Protein AF-A0A4V2XFT5-F1 (afdb_monomer_lite)

Structure (mmCIF, N/CA/C/O backbone):
data_AF-A0A4V2XFT5-F1
#
_entry.id   AF-A0A4V2XFT5-F1
#
loop_
_atom_site.group_PDB
_atom_site.id
_atom_site.type_symbol
_atom_site.label_atom_id
_atom_site.label_alt_id
_atom_site.label_comp_id
_atom_site.label_asym_id
_atom_site.label_entity_id
_atom_site.label_seq_id
_atom_site.pdbx_PDB_ins_code
_atom_site.Cartn_x
_atom_site.Cartn_y
_atom_site.Cartn_z
_atom_site.occupancy
_atom_site.B_iso_or_equiv
_atom_site.auth_seq_id
_atom_site.auth_comp_id
_atom_site.auth_asym_id
_atom_site.auth_atom_id
_atom_site.pdbx_PDB_model_num
ATOM 1 N N . MET A 1 1 ? -12.630 -2.476 21.534 1.00 54.69 1 MET A N 1
ATOM 2 C CA . MET A 1 1 ? -11.536 -1.992 20.668 1.00 54.69 1 MET A CA 1
ATOM 3 C C . MET A 1 1 ? -10.878 -3.171 19.977 1.00 54.69 1 MET A C 1
ATOM 5 O O . MET A 1 1 ? -10.655 -4.184 20.638 1.00 54.69 1 MET A O 1
ATOM 9 N N . PRO A 1 2 ? -10.599 -3.080 18.672 1.00 62.62 2 PRO A N 1
ATOM 10 C CA . PRO A 1 2 ? -9.714 -4.017 17.997 1.00 62.62 2 PRO A CA 1
ATOM 11 C C . PRO A 1 2 ? -8.336 -4.014 18.692 1.00 62.62 2 PRO A C 1
ATOM 13 O O . PRO A 1 2 ? -7.808 -2.948 18.987 1.00 62.62 2 PRO A O 1
ATOM 16 N N . THR A 1 3 ? -7.786 -5.181 19.039 1.00 80.81 3 THR A N 1
ATOM 17 C CA . THR A 1 3 ? -6.487 -5.276 19.731 1.00 80.81 3 THR A CA 1
ATOM 18 C C . THR A 1 3 ? -5.351 -5.485 18.738 1.00 80.81 3 THR A C 1
ATOM 20 O O . THR A 1 3 ? -5.556 -6.085 17.678 1.00 80.81 3 THR A O 1
ATOM 23 N N . TYR A 1 4 ? -4.141 -5.067 19.117 1.00 79.56 4 TYR A N 1
ATOM 24 C CA . TYR A 1 4 ? -2.911 -5.314 18.358 1.00 79.56 4 TYR A CA 1
ATOM 25 C C . TYR A 1 4 ? -2.774 -6.785 17.924 1.00 79.56 4 TYR A C 1
ATOM 27 O O . TYR A 1 4 ? -2.533 -7.083 16.755 1.00 79.56 4 TYR A O 1
ATOM 35 N 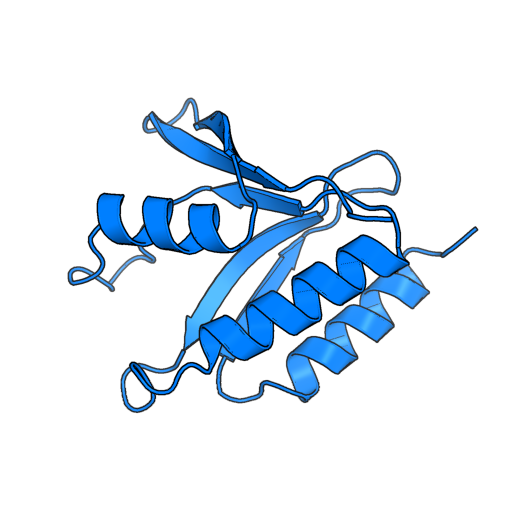N . ASP A 1 5 ? -3.059 -7.726 18.828 1.00 85.56 5 ASP A N 1
ATOM 36 C CA . ASP A 1 5 ? -2.993 -9.163 18.536 1.00 85.56 5 ASP A CA 1
ATOM 37 C C . ASP A 1 5 ? -4.003 -9.636 17.491 1.00 85.56 5 ASP A C 1
ATOM 39 O O . ASP A 1 5 ? -3.749 -10.587 16.746 1.00 85.56 5 ASP A O 1
ATOM 43 N N . ARG A 1 6 ? -5.185 -9.016 17.438 1.00 88.06 6 ARG A N 1
ATOM 44 C CA . ARG A 1 6 ? -6.185 -9.362 16.429 1.00 88.06 6 ARG A CA 1
ATOM 45 C C . ARG A 1 6 ? -5.780 -8.796 15.064 1.00 88.06 6 ARG A C 1
ATOM 47 O O . ARG A 1 6 ? -5.896 -9.532 14.090 1.00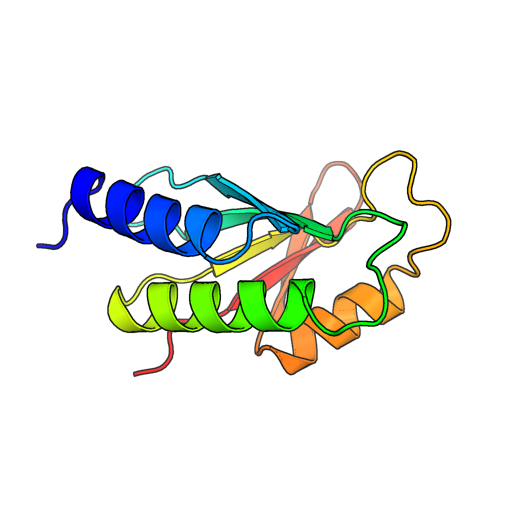 88.06 6 ARG A O 1
ATOM 54 N N . PHE A 1 7 ? -5.208 -7.593 15.006 1.00 86.88 7 PHE A N 1
ATOM 55 C CA . PHE A 1 7 ? -4.679 -7.038 13.756 1.00 86.88 7 PHE A CA 1
ATOM 56 C C . PHE A 1 7 ? -3.548 -7.908 13.224 1.00 86.88 7 PHE A C 1
ATOM 58 O O . PHE A 1 7 ? -3.582 -8.333 12.076 1.00 86.88 7 PHE A O 1
ATOM 65 N N . ARG A 1 8 ? -2.597 -8.276 14.092 1.00 86.88 8 ARG A N 1
ATOM 66 C CA . ARG A 1 8 ? -1.469 -9.141 13.732 1.00 86.88 8 ARG A CA 1
ATOM 67 C C . ARG A 1 8 ? -1.926 -10.489 13.168 1.00 86.88 8 ARG A C 1
ATOM 69 O O . ARG A 1 8 ? -1.335 -10.985 12.215 1.00 86.88 8 ARG A O 1
ATOM 76 N N . ARG A 1 9 ? -2.992 -11.077 13.725 1.00 91.19 9 ARG A N 1
A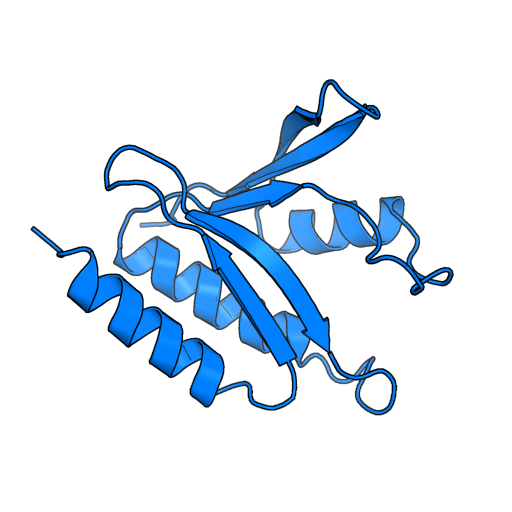TOM 77 C CA . ARG A 1 9 ? -3.592 -12.310 13.186 1.00 91.19 9 ARG A CA 1
ATOM 78 C C . ARG A 1 9 ? -4.228 -12.101 11.816 1.00 91.19 9 ARG A C 1
ATOM 80 O O . ARG A 1 9 ? -4.069 -12.958 10.955 1.00 91.19 9 ARG A O 1
ATOM 87 N N . ASP A 1 10 ? -4.939 -10.998 11.609 1.00 93.31 10 ASP A N 1
ATOM 88 C CA . ASP A 1 10 ? -5.557 -10.709 10.313 1.00 93.31 10 ASP A CA 1
ATOM 89 C C . ASP A 1 10 ? -4.507 -10.384 9.238 1.00 93.31 10 ASP A C 1
ATOM 91 O O . ASP A 1 10 ? -4.623 -10.862 8.113 1.00 93.31 10 ASP A O 1
ATOM 95 N N . VAL A 1 11 ? -3.425 -9.690 9.599 1.00 91.44 11 VAL A N 1
ATOM 96 C CA . VAL A 1 11 ? -2.242 -9.508 8.744 1.00 91.44 11 VAL A CA 1
ATOM 97 C C . VAL A 1 11 ? -1.630 -10.851 8.358 1.00 91.44 11 VAL A C 1
ATOM 99 O O . VAL A 1 11 ? -1.388 -11.090 7.178 1.00 91.44 11 VAL A O 1
ATOM 102 N N . ALA A 1 12 ? -1.429 -11.752 9.324 1.00 92.75 12 ALA A N 1
ATOM 103 C CA . ALA A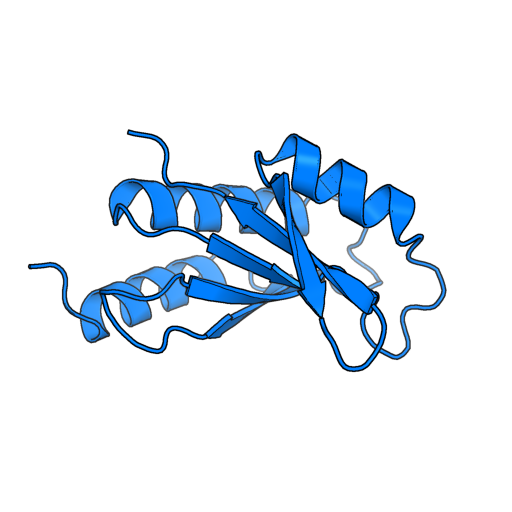 1 12 ? -0.876 -13.077 9.051 1.00 92.75 12 ALA A CA 1
ATOM 104 C C . ALA A 1 12 ? -1.754 -13.885 8.080 1.00 92.75 12 ALA A C 1
ATOM 106 O O . ALA A 1 12 ? -1.234 -14.652 7.274 1.00 92.75 12 ALA A O 1
ATOM 107 N N . ARG A 1 13 ? -3.081 -13.692 8.109 1.00 94.88 13 ARG A N 1
ATOM 108 C CA . ARG A 1 13 ? -3.998 -14.298 7.129 1.00 94.88 13 ARG A CA 1
ATOM 109 C C . ARG A 1 13 ? -3.803 -13.728 5.728 1.00 94.88 13 ARG A C 1
ATOM 111 O O . ARG A 1 13 ? -3.793 -14.506 4.784 1.00 94.88 13 ARG A O 1
ATOM 118 N N . VAL A 1 14 ? -3.621 -12.411 5.595 1.00 94.56 14 VAL A N 1
ATOM 119 C CA . VAL A 1 14 ? -3.302 -11.788 4.298 1.00 94.56 14 VAL A CA 1
ATOM 120 C C . VAL A 1 14 ? -1.970 -12.328 3.774 1.00 94.56 14 VAL A C 1
ATOM 122 O O . VAL A 1 14 ? -1.906 -12.790 2.644 1.00 94.56 14 VAL A O 1
ATOM 125 N N . GLN A 1 15 ? -0.926 -12.376 4.605 1.00 93.75 15 GLN A N 1
ATOM 126 C CA . GLN A 1 15 ? 0.369 -12.945 4.209 1.00 93.75 15 GLN A CA 1
ATOM 127 C C . GLN A 1 15 ? 0.247 -14.411 3.761 1.00 93.75 15 GLN A C 1
ATOM 129 O O . GLN A 1 15 ? 0.817 -14.793 2.746 1.00 93.75 15 GLN A O 1
ATOM 134 N N . ALA A 1 16 ? -0.533 -15.225 4.478 1.00 94.62 16 ALA A N 1
ATOM 135 C CA . ALA A 1 16 ? -0.759 -16.625 4.120 1.00 94.62 16 ALA A CA 1
ATOM 136 C C . ALA A 1 16 ? -1.569 -16.805 2.821 1.00 94.62 16 ALA A C 1
ATOM 138 O O . ALA A 1 16 ? -1.397 -17.813 2.141 1.00 94.62 16 ALA A O 1
ATOM 139 N N . ALA A 1 17 ? -2.441 -15.851 2.476 1.00 95.94 17 ALA A N 1
ATOM 140 C CA . ALA A 1 17 ? -3.205 -15.864 1.229 1.00 95.94 17 ALA A CA 1
ATOM 141 C C . ALA A 1 17 ? -2.358 -15.491 -0.001 1.00 95.94 17 ALA A C 1
ATOM 143 O O . ALA A 1 17 ? -2.720 -15.855 -1.116 1.00 95.94 17 ALA A O 1
ATOM 144 N N . HIS A 1 18 ? -1.224 -14.812 0.204 1.00 95.31 18 HIS A N 1
ATOM 145 C CA . HIS A 1 18 ? -0.327 -14.338 -0.854 1.00 95.31 18 HIS A CA 1
ATOM 146 C C . HIS A 1 18 ? 1.096 -14.897 -0.679 1.00 95.31 18 HIS A C 1
ATOM 148 O O . HIS A 1 18 ? 2.035 -14.122 -0.495 1.00 95.31 18 HIS A O 1
ATOM 154 N N . PRO A 1 19 ? 1.296 -16.230 -0.737 1.00 93.88 19 PRO A N 1
ATOM 155 C CA . PRO A 1 19 ? 2.593 -16.855 -0.447 1.00 93.88 19 PRO A CA 1
ATOM 156 C C . PRO A 1 19 ? 3.708 -16.447 -1.425 1.00 93.88 19 PRO A C 1
ATOM 158 O O . PRO A 1 19 ? 4.885 -16.502 -1.079 1.00 93.88 19 PRO A O 1
ATOM 161 N N . ASP A 1 20 ? 3.342 -15.999 -2.627 1.00 94.62 20 ASP A N 1
ATOM 162 C CA . ASP A 1 20 ? 4.264 -15.556 -3.680 1.00 94.62 20 ASP A CA 1
ATOM 163 C C . ASP A 1 20 ? 4.648 -14.068 -3.583 1.00 94.62 20 ASP A C 1
ATOM 165 O O . ASP A 1 20 ? 5.365 -13.531 -4.441 1.00 94.62 20 ASP A O 1
ATOM 169 N N . VAL A 1 21 ? 4.156 -13.384 -2.546 1.00 94.12 21 VAL A N 1
ATOM 170 C CA . VAL A 1 21 ? 4.410 -11.970 -2.280 1.00 94.12 21 VAL A CA 1
ATOM 171 C C . VAL A 1 21 ? 5.026 -11.823 -0.893 1.00 94.12 21 VAL A C 1
ATOM 173 O O . VAL A 1 21 ? 4.379 -12.035 0.130 1.00 94.12 21 VAL A O 1
ATOM 176 N N . ALA A 1 22 ? 6.279 -11.377 -0.842 1.00 93.00 22 ALA A N 1
ATOM 177 C CA . ALA A 1 22 ? 6.872 -10.924 0.406 1.00 93.00 22 ALA A CA 1
ATOM 178 C C . ALA A 1 22 ? 6.159 -9.640 0.843 1.00 93.00 22 ALA A C 1
ATOM 180 O O . ALA A 1 22 ? 6.247 -8.618 0.162 1.00 93.00 22 ALA A O 1
ATOM 181 N N . LEU A 1 23 ? 5.451 -9.704 1.970 1.00 93.31 23 LEU A N 1
ATOM 182 C CA . LEU A 1 23 ? 4.660 -8.608 2.519 1.00 93.31 23 LEU A CA 1
ATOM 183 C C . LEU A 1 23 ? 5.063 -8.363 3.973 1.00 93.31 23 LEU A C 1
ATOM 185 O O . LEU A 1 23 ? 4.882 -9.243 4.811 1.00 93.31 23 LEU A O 1
ATOM 189 N N . HIS A 1 24 ? 5.603 -7.186 4.287 1.00 92.44 24 HIS A N 1
ATOM 190 C CA . HIS A 1 24 ? 6.032 -6.838 5.644 1.00 92.44 24 HIS A CA 1
ATOM 191 C C . HIS A 1 24 ? 5.368 -5.545 6.099 1.00 92.44 24 HIS A C 1
ATOM 193 O O . HIS A 1 24 ? 5.477 -4.509 5.443 1.00 92.44 24 HIS A O 1
ATOM 199 N N . LEU A 1 25 ? 4.723 -5.617 7.261 1.00 92.56 25 LEU A N 1
ATOM 200 C CA . LEU A 1 25 ? 4.047 -4.499 7.903 1.00 92.56 25 LEU A CA 1
ATOM 201 C C . LEU A 1 25 ? 4.685 -4.221 9.259 1.00 92.56 25 LEU A C 1
ATOM 203 O O . LEU A 1 25 ? 5.052 -5.150 9.980 1.00 92.56 25 LEU A O 1
ATOM 207 N N . VAL A 1 26 ? 4.754 -2.948 9.619 1.00 90.75 26 VAL A N 1
ATOM 208 C CA . VAL A 1 26 ? 5.170 -2.481 10.939 1.00 90.75 26 VAL A CA 1
ATOM 209 C C . VAL A 1 26 ? 4.042 -1.636 11.505 1.00 90.75 26 VAL A C 1
ATOM 211 O O . VAL A 1 26 ? 3.616 -0.669 10.880 1.00 90.75 26 VAL A O 1
ATOM 214 N N . TRP A 1 27 ? 3.549 -1.996 12.687 1.00 88.75 27 TRP A N 1
ATOM 215 C CA . TRP A 1 27 ? 2.552 -1.206 13.399 1.00 88.75 27 TRP A CA 1
ATOM 216 C C . TRP A 1 27 ? 3.035 -0.940 14.817 1.00 88.75 27 TRP A C 1
ATOM 218 O O . TRP A 1 27 ? 3.308 -1.876 15.566 1.00 88.75 27 TRP A O 1
ATOM 228 N N . THR A 1 28 ? 3.191 0.334 15.161 1.00 84.75 28 THR A N 1
ATOM 229 C CA . THR A 1 28 ? 3.786 0.778 16.428 1.00 84.75 28 THR A CA 1
ATOM 230 C C . THR A 1 28 ? 2.746 1.111 17.495 1.00 84.75 28 THR A C 1
ATOM 232 O O . THR A 1 28 ? 3.097 1.175 18.670 1.00 84.75 28 THR A O 1
ATOM 235 N N . GLY A 1 29 ? 1.471 1.273 17.129 1.00 82.00 29 GLY A N 1
ATOM 236 C CA . GLY A 1 29 ? 0.396 1.546 18.080 1.00 82.00 29 GLY A CA 1
ATOM 237 C C . GLY A 1 29 ? -0.911 1.979 17.412 1.00 82.00 29 GLY A C 1
ATOM 238 O O . GLY A 1 29 ? -0.904 2.331 16.237 1.00 82.00 29 GLY A O 1
ATOM 239 N N . PRO A 1 30 ? -2.037 1.965 18.147 1.00 79.62 30 PRO A N 1
ATOM 240 C CA . PRO A 1 30 ? -3.367 2.252 17.602 1.00 79.62 30 PRO A CA 1
ATOM 241 C C . PRO A 1 30 ? -3.533 3.675 17.053 1.00 79.62 30 PRO A C 1
ATOM 243 O O . PRO A 1 30 ? -4.378 3.880 16.188 1.00 79.62 30 PRO A O 1
ATOM 246 N N . ASP A 1 31 ? -2.724 4.621 17.530 1.00 84.62 31 ASP A N 1
ATOM 247 C CA . ASP A 1 31 ? -2.764 6.028 17.119 1.00 84.62 31 ASP A CA 1
ATOM 248 C C . ASP A 1 31 ? -1.803 6.339 15.956 1.00 84.62 31 ASP A C 1
ATOM 250 O O . ASP A 1 31 ? -1.738 7.471 15.483 1.00 84.62 31 ASP A O 1
ATOM 254 N N . GLU A 1 32 ? -1.062 5.334 15.481 1.00 89.06 32 GLU A N 1
ATOM 255 C CA . GLU A 1 32 ? -0.069 5.460 14.415 1.00 89.06 32 GLU A CA 1
ATOM 256 C C . GLU A 1 32 ? -0.523 4.716 13.146 1.00 89.06 32 GLU A C 1
ATOM 258 O O . GLU A 1 32 ? -1.161 3.656 13.234 1.00 89.06 32 GLU A O 1
ATOM 263 N N . PRO A 1 33 ? -0.163 5.210 11.945 1.00 91.38 33 PRO A N 1
ATOM 264 C CA . PRO A 1 33 ? -0.395 4.479 10.709 1.00 91.38 33 PRO A CA 1
ATOM 265 C C . PRO A 1 33 ? 0.352 3.145 10.697 1.00 91.38 33 PRO A C 1
ATOM 267 O O . PRO A 1 33 ? 1.478 3.009 11.185 1.00 91.38 33 PRO A O 1
ATOM 270 N N . VAL A 1 34 ? -0.249 2.154 10.046 1.00 94.56 34 VAL A N 1
ATOM 271 C CA . VAL A 1 34 ? 0.429 0.897 9.738 1.00 94.56 34 VAL A CA 1
ATOM 272 C C . VAL A 1 34 ? 1.390 1.157 8.584 1.00 94.56 34 VAL A C 1
ATOM 274 O O . VAL A 1 34 ? 0.986 1.556 7.492 1.00 94.56 34 VAL A O 1
ATOM 277 N N . THR A 1 35 ? 2.674 0.917 8.809 1.00 95.75 35 THR A N 1
ATOM 278 C CA . THR A 1 35 ? 3.702 1.088 7.785 1.00 95.75 35 THR A CA 1
ATOM 279 C C . THR A 1 35 ? 3.829 -0.175 6.941 1.00 95.75 35 THR A C 1
ATOM 281 O O . THR A 1 35 ? 4.184 -1.236 7.454 1.00 95.75 35 THR A O 1
ATOM 284 N N . LEU A 1 36 ? 3.582 -0.066 5.638 1.00 95.94 36 LEU A N 1
ATOM 285 C CA . LEU A 1 36 ? 3.963 -1.067 4.650 1.00 95.94 36 LEU A CA 1
ATOM 286 C C . LEU A 1 36 ? 5.451 -0.901 4.333 1.00 95.94 36 LEU A C 1
ATOM 288 O O . LEU A 1 36 ? 5.847 0.009 3.611 1.00 95.94 36 LEU A O 1
ATOM 292 N N . ASN A 1 37 ? 6.267 -1.783 4.905 1.00 92.75 37 ASN A N 1
ATOM 293 C CA . ASN A 1 37 ? 7.722 -1.734 4.781 1.00 92.75 37 ASN A CA 1
ATOM 294 C C . ASN A 1 37 ? 8.236 -2.484 3.545 1.00 92.75 37 ASN A C 1
ATOM 296 O O . ASN A 1 37 ? 9.285 -2.151 3.009 1.00 92.75 37 ASN A O 1
ATOM 300 N N . LEU A 1 38 ? 7.525 -3.527 3.110 1.00 92.38 38 LEU A N 1
ATOM 301 C CA . LEU A 1 38 ? 7.901 -4.313 1.937 1.00 92.38 38 LEU A CA 1
ATOM 302 C C . LEU A 1 38 ? 6.661 -4.905 1.279 1.00 92.38 38 LEU A C 1
ATOM 304 O O . LEU A 1 38 ? 5.860 -5.551 1.951 1.00 92.38 38 LEU A O 1
ATOM 308 N N . ILE A 1 39 ? 6.560 -4.747 -0.038 1.00 93.12 39 ILE A N 1
ATOM 309 C CA . ILE A 1 39 ? 5.716 -5.570 -0.899 1.00 93.12 39 ILE A CA 1
ATOM 310 C C . ILE A 1 39 ? 6.519 -5.961 -2.137 1.00 93.12 39 ILE A C 1
ATOM 312 O O . ILE A 1 39 ? 7.003 -5.104 -2.875 1.00 93.12 39 ILE A O 1
ATOM 316 N N . ARG A 1 40 ? 6.718 -7.262 -2.353 1.00 91.38 40 ARG A N 1
ATOM 317 C CA . ARG A 1 40 ? 7.537 -7.758 -3.464 1.00 91.38 40 ARG A CA 1
ATOM 318 C C . ARG A 1 40 ? 7.046 -9.106 -3.956 1.00 91.38 40 ARG A C 1
ATOM 320 O O . ARG A 1 40 ? 7.060 -10.080 -3.214 1.00 91.38 40 ARG A O 1
ATOM 327 N N . THR A 1 41 ? 6.716 -9.183 -5.238 1.00 91.25 41 THR A N 1
ATOM 328 C CA . THR A 1 41 ? 6.542 -10.463 -5.934 1.00 91.25 41 THR A CA 1
ATOM 329 C C . THR A 1 41 ? 7.903 -11.028 -6.333 1.00 91.25 41 THR A C 1
ATOM 331 O O . THR A 1 41 ? 8.768 -10.292 -6.828 1.00 91.25 41 THR A O 1
ATOM 334 N N . THR A 1 42 ? 8.086 -12.336 -6.155 1.00 84.38 42 THR A N 1
ATOM 335 C CA . THR A 1 42 ? 9.275 -13.065 -6.622 1.00 84.38 42 THR A CA 1
ATOM 336 C C . THR A 1 42 ? 9.552 -12.762 -8.104 1.00 84.38 42 THR A C 1
ATOM 338 O O . THR A 1 42 ? 8.603 -12.766 -8.891 1.00 84.38 42 THR A O 1
ATOM 341 N N . PRO A 1 43 ? 10.812 -12.515 -8.533 1.00 83.50 43 PRO A N 1
ATOM 342 C CA . PRO A 1 43 ? 11.119 -12.072 -9.898 1.00 83.50 43 PRO A CA 1
ATOM 343 C C . PRO A 1 43 ? 10.485 -12.913 -11.013 1.00 83.50 43 PRO A C 1
ATOM 345 O O . PRO A 1 43 ? 9.930 -12.350 -11.952 1.00 83.50 43 PRO A O 1
ATOM 348 N N . VAL A 1 44 ? 10.489 -14.243 -10.869 1.00 87.69 44 VAL A N 1
ATOM 349 C CA . VAL A 1 44 ? 9.925 -15.181 -11.860 1.00 87.69 44 VAL A CA 1
ATOM 350 C C . VAL A 1 44 ? 8.392 -15.146 -11.962 1.00 87.69 44 VAL A C 1
ATOM 352 O O . VAL A 1 44 ? 7.838 -15.696 -12.907 1.00 87.69 44 VAL A O 1
ATOM 355 N N . LEU A 1 45 ? 7.705 -14.484 -11.025 1.00 90.81 45 LEU A N 1
ATOM 356 C CA . LEU A 1 45 ? 6.241 -14.370 -10.967 1.00 90.81 45 LEU A CA 1
ATOM 357 C C . LEU A 1 45 ? 5.733 -12.936 -11.204 1.00 90.81 45 LEU A C 1
ATOM 359 O O . LEU A 1 45 ? 4.540 -12.654 -11.069 1.00 90.81 45 LEU A O 1
ATOM 363 N N . ARG A 1 46 ? 6.621 -11.994 -11.543 1.00 88.50 46 ARG A N 1
ATOM 364 C CA . ARG A 1 46 ? 6.237 -10.599 -11.809 1.00 88.50 46 ARG A CA 1
ATOM 365 C C . ARG A 1 46 ? 5.339 -10.486 -13.045 1.00 88.50 46 ARG A C 1
ATOM 367 O O . ARG A 1 46 ? 5.353 -11.331 -13.931 1.00 88.50 46 ARG A O 1
ATOM 374 N N . GLY A 1 47 ? 4.561 -9.403 -13.104 1.00 88.06 47 GLY A N 1
ATOM 375 C CA . GLY A 1 47 ? 3.655 -9.119 -14.225 1.00 88.06 47 GLY A CA 1
ATOM 376 C C . GLY A 1 47 ? 2.324 -9.878 -14.186 1.00 88.06 47 GLY A C 1
ATOM 377 O O . GLY A 1 47 ? 1.524 -9.726 -15.099 1.00 88.06 47 GLY A O 1
ATOM 378 N N . GLN A 1 48 ? 2.065 -10.648 -13.126 1.00 93.56 48 GLN A N 1
ATOM 379 C CA . GLN A 1 48 ? 0.853 -11.466 -12.973 1.00 93.56 48 GLN A CA 1
ATOM 380 C C . GLN A 1 48 ? -0.199 -10.841 -12.036 1.00 93.56 48 GLN A C 1
ATOM 382 O O . GLN A 1 48 ? -1.163 -11.496 -11.663 1.00 93.56 48 GLN A O 1
ATOM 387 N N . GLY A 1 49 ? -0.001 -9.591 -11.598 1.00 94.25 49 GLY A N 1
ATOM 388 C CA . GLY A 1 49 ? -0.928 -8.904 -10.685 1.00 94.25 49 GLY A CA 1
ATOM 389 C C . GLY A 1 49 ? -0.881 -9.375 -9.222 1.00 94.25 49 GLY A C 1
ATOM 390 O O . GLY A 1 49 ? -1.693 -8.936 -8.419 1.00 94.25 49 GLY A O 1
ATOM 391 N N . LEU A 1 50 ? 0.075 -10.224 -8.829 1.00 95.62 50 LEU A N 1
ATOM 392 C CA . LEU A 1 50 ? 0.137 -10.788 -7.469 1.00 95.62 50 LEU A CA 1
ATOM 393 C C . LEU A 1 50 ? 0.347 -9.726 -6.377 1.00 95.62 50 LEU A C 1
ATOM 395 O O . LEU A 1 50 ? -0.375 -9.710 -5.385 1.00 95.62 50 LEU A O 1
ATOM 399 N N . ALA A 1 51 ? 1.294 -8.798 -6.566 1.00 94.56 51 ALA A N 1
ATOM 400 C CA . ALA A 1 51 ? 1.476 -7.677 -5.636 1.00 94.56 51 ALA A CA 1
ATOM 401 C C . ALA A 1 51 ? 0.229 -6.781 -5.559 1.00 94.56 51 ALA A C 1
ATOM 403 O O . ALA A 1 51 ? -0.081 -6.245 -4.501 1.00 94.56 51 ALA A O 1
ATOM 404 N N . GLU A 1 52 ? -0.498 -6.635 -6.665 1.00 95.88 52 GLU A N 1
ATOM 405 C CA . GLU A 1 52 ? -1.739 -5.865 -6.705 1.00 95.88 52 GLU A CA 1
ATOM 406 C C . GLU A 1 52 ? -2.845 -6.545 -5.896 1.00 95.88 52 GLU A C 1
ATOM 408 O O . GLU A 1 52 ? -3.479 -5.901 -5.063 1.00 95.88 52 GLU A O 1
ATOM 413 N N . ALA A 1 53 ? -3.020 -7.858 -6.062 1.00 96.88 53 ALA A N 1
ATOM 414 C CA . ALA A 1 53 ? -3.959 -8.641 -5.267 1.00 96.88 53 ALA A CA 1
ATOM 415 C C . ALA A 1 53 ? -3.637 -8.554 -3.764 1.00 96.88 53 ALA A C 1
ATOM 417 O O . ALA A 1 53 ? -4.522 -8.262 -2.958 1.00 96.88 53 ALA A O 1
ATOM 418 N N . ALA A 1 54 ? -2.362 -8.708 -3.395 1.00 96.88 54 ALA A N 1
ATOM 419 C CA . ALA A 1 54 ? -1.916 -8.586 -2.009 1.00 96.88 54 ALA A CA 1
ATOM 420 C C . ALA A 1 54 ? -2.159 -7.182 -1.430 1.00 96.88 54 ALA A C 1
ATOM 422 O O . ALA A 1 54 ? -2.613 -7.047 -0.291 1.00 96.88 54 ALA A O 1
ATOM 423 N N . LEU A 1 55 ? -1.893 -6.125 -2.207 1.00 97.00 55 LEU A N 1
ATOM 424 C CA . LEU A 1 55 ? -2.132 -4.746 -1.781 1.00 97.00 55 LEU A CA 1
ATOM 425 C C . LEU A 1 55 ? -3.630 -4.442 -1.635 1.00 97.00 55 LEU A C 1
ATOM 427 O O . LEU A 1 55 ? -4.026 -3.748 -0.698 1.00 97.00 55 LEU A O 1
ATOM 431 N N . ASN A 1 56 ? -4.477 -4.976 -2.513 1.00 96.75 56 ASN A N 1
ATOM 432 C CA . ASN A 1 56 ? -5.928 -4.823 -2.414 1.00 96.75 56 ASN A CA 1
ATOM 433 C C . ASN A 1 56 ? -6.478 -5.474 -1.134 1.00 96.75 56 ASN A C 1
ATOM 435 O O . ASN A 1 56 ? -7.239 -4.840 -0.404 1.00 96.75 56 ASN A O 1
ATOM 439 N N . ASP A 1 57 ? -6.030 -6.681 -0.788 1.00 97.06 57 ASP A N 1
ATOM 440 C CA . ASP A 1 57 ? -6.444 -7.336 0.460 1.00 97.06 57 ASP A CA 1
ATOM 441 C C . ASP A 1 57 ? -5.927 -6.609 1.705 1.00 97.06 57 ASP A C 1
ATOM 443 O O . ASP A 1 57 ? -6.647 -6.476 2.702 1.00 97.06 57 ASP A O 1
ATOM 447 N N . LEU A 1 58 ? -4.695 -6.095 1.647 1.00 96.12 58 LEU A N 1
ATOM 448 C CA . LEU A 1 58 ? -4.121 -5.281 2.714 1.00 96.12 58 LEU A CA 1
ATOM 449 C C . LEU A 1 58 ? -4.895 -3.974 2.917 1.00 96.12 58 LEU A C 1
ATOM 451 O O . LEU A 1 58 ? -5.205 -3.610 4.050 1.00 96.12 58 LEU A O 1
ATOM 455 N N . THR A 1 59 ? -5.199 -3.253 1.840 1.00 96.06 59 THR A N 1
ATOM 456 C CA . THR A 1 59 ? -5.944 -1.990 1.923 1.00 96.06 59 THR A CA 1
ATOM 457 C C . THR A 1 59 ? -7.363 -2.226 2.424 1.00 96.06 59 THR A C 1
ATOM 459 O O . THR A 1 59 ? -7.802 -1.515 3.322 1.00 96.06 59 THR A O 1
ATOM 462 N N . ALA A 1 60 ? -8.029 -3.292 1.973 1.00 95.75 60 ALA A N 1
ATOM 463 C CA . ALA A 1 60 ? -9.325 -3.700 2.507 1.00 95.75 60 ALA A CA 1
ATOM 464 C C . ALA A 1 60 ? -9.250 -4.084 3.996 1.00 95.75 60 ALA A C 1
ATOM 466 O O . ALA A 1 60 ? -10.191 -3.842 4.753 1.00 95.75 60 ALA A O 1
ATOM 467 N N . LEU A 1 61 ? -8.148 -4.696 4.445 1.00 94.38 61 LEU A N 1
ATOM 468 C CA . LEU A 1 61 ? -7.915 -4.943 5.866 1.00 94.38 61 LEU A CA 1
ATOM 469 C C . LEU A 1 61 ? -7.775 -3.630 6.642 1.00 94.38 61 LEU A C 1
ATOM 471 O O . LEU A 1 61 ? -8.446 -3.471 7.658 1.00 94.38 61 LEU A O 1
ATOM 475 N N . ALA A 1 62 ? -6.950 -2.699 6.167 1.00 93.12 62 ALA A N 1
ATOM 476 C CA . ALA A 1 62 ? -6.766 -1.395 6.799 1.00 93.12 62 ALA A CA 1
ATOM 477 C C . ALA A 1 62 ? -8.086 -0.606 6.889 1.00 93.12 62 ALA A C 1
ATOM 479 O O . ALA A 1 62 ? -8.406 -0.067 7.947 1.00 93.12 62 ALA A O 1
ATOM 480 N N . ASP A 1 63 ? -8.897 -0.652 5.828 1.00 94.75 63 ASP A N 1
ATOM 481 C CA . ASP A 1 63 ? -10.236 -0.057 5.756 1.00 94.75 63 ASP A CA 1
ATOM 482 C C . ASP A 1 63 ? -11.161 -0.618 6.845 1.00 94.75 63 ASP A C 1
ATOM 484 O O . ASP A 1 63 ? -11.702 0.134 7.654 1.00 94.75 63 ASP A O 1
ATOM 488 N N . ARG A 1 64 ? -11.258 -1.952 6.963 1.00 92.88 64 ARG A N 1
ATOM 489 C CA . ARG A 1 64 ? -12.065 -2.611 8.014 1.00 92.88 64 ARG A CA 1
ATOM 490 C C . ARG A 1 64 ? -11.629 -2.253 9.432 1.00 92.88 64 ARG A C 1
ATOM 492 O O . ARG A 1 64 ? -12.432 -2.335 10.360 1.00 92.88 64 ARG A O 1
ATOM 499 N N . TRP A 1 65 ? -10.352 -1.943 9.609 1.00 90.62 65 TRP A N 1
ATOM 500 C CA . TRP A 1 65 ? -9.777 -1.577 10.897 1.00 90.62 65 TRP A CA 1
ATOM 501 C C . TRP A 1 65 ? -9.811 -0.073 11.165 1.00 90.62 65 TRP A C 1
ATOM 503 O O . TRP A 1 65 ? -9.533 0.331 12.292 1.00 90.62 65 TRP A O 1
ATOM 513 N N . GLY A 1 66 ? -10.171 0.743 10.171 1.00 91.50 66 GLY A N 1
ATOM 514 C CA . GLY A 1 66 ? -10.151 2.195 10.288 1.00 91.50 66 GLY A CA 1
ATOM 515 C C . GLY A 1 66 ? -8.746 2.751 10.523 1.00 91.50 66 GLY A C 1
ATOM 516 O O . GLY A 1 66 ? -8.615 3.794 11.156 1.00 91.50 66 GLY A O 1
ATOM 517 N N . VAL A 1 67 ? -7.702 2.064 10.043 1.00 92.06 67 VAL A N 1
ATOM 518 C CA . VAL A 1 67 ? -6.304 2.482 10.229 1.00 92.06 67 VAL A CA 1
ATOM 519 C C 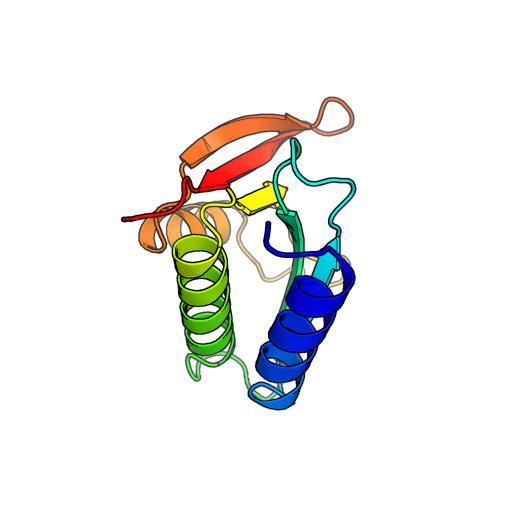. VAL A 1 67 ? -5.703 2.985 8.915 1.00 92.06 67 VAL A C 1
ATOM 521 O O . VAL A 1 67 ? -5.915 2.369 7.868 1.00 92.06 67 VAL A O 1
ATOM 524 N N . PRO A 1 68 ? -4.944 4.091 8.930 1.00 95.31 68 PRO A N 1
ATOM 525 C CA . PRO A 1 68 ? -4.222 4.542 7.751 1.00 95.31 68 PRO A CA 1
ATOM 526 C C . PRO A 1 68 ? -3.032 3.631 7.440 1.00 95.31 68 PRO A C 1
ATOM 528 O O . PRO A 1 68 ? -2.412 3.052 8.336 1.00 95.31 68 PRO A O 1
ATOM 531 N N . LEU A 1 69 ? -2.694 3.543 6.154 1.00 97.00 69 LEU A N 1
ATOM 532 C CA . LEU A 1 69 ? -1.465 2.918 5.675 1.00 97.00 69 LEU A CA 1
ATOM 533 C C . LEU A 1 69 ? -0.449 3.996 5.307 1.00 97.00 69 LEU A C 1
ATOM 535 O O . LEU A 1 69 ? -0.807 4.983 4.668 1.00 97.00 69 LEU A O 1
ATOM 539 N N . ARG A 1 70 ? 0.817 3.773 5.650 1.00 97.50 70 ARG A N 1
ATOM 540 C CA . ARG A 1 70 ? 1.964 4.606 5.262 1.00 97.50 70 ARG A CA 1
ATOM 541 C C . ARG A 1 70 ? 3.015 3.745 4.571 1.00 97.50 70 ARG A C 1
ATOM 543 O O . ARG A 1 70 ? 3.181 2.585 4.927 1.00 97.50 70 ARG A O 1
ATOM 550 N N . LEU A 1 71 ? 3.749 4.300 3.618 1.00 96.56 71 LEU A N 1
ATOM 551 C CA . LEU A 1 71 ? 4.925 3.668 3.024 1.00 96.56 71 LEU A CA 1
ATOM 552 C C . LEU A 1 71 ? 5.956 4.711 2.601 1.00 96.56 71 LEU A C 1
ATOM 554 O O . LEU A 1 71 ? 5.626 5.880 2.399 1.00 96.56 71 LEU A O 1
ATOM 558 N N . VAL A 1 72 ? 7.201 4.271 2.445 1.00 94.94 72 VAL A N 1
ATOM 559 C CA . VAL A 1 72 ? 8.236 5.031 1.738 1.00 94.94 72 VAL A CA 1
ATOM 560 C C . VAL A 1 72 ? 8.389 4.418 0.352 1.00 94.94 72 VAL A C 1
ATOM 562 O O . VAL A 1 72 ? 8.496 3.201 0.214 1.00 94.94 72 VAL A O 1
ATOM 565 N N . VAL A 1 73 ? 8.355 5.255 -0.681 1.00 92.50 73 VAL A N 1
ATOM 566 C CA . VAL A 1 73 ? 8.485 4.813 -2.068 1.00 92.50 73 VAL A CA 1
ATOM 567 C C . VAL A 1 73 ? 9.954 4.775 -2.436 1.00 92.50 73 VAL A C 1
ATOM 569 O O . VAL A 1 73 ? 10.543 5.779 -2.829 1.00 92.50 73 VAL A O 1
ATOM 572 N N . GLU A 1 74 ? 10.532 3.589 -2.334 1.00 88.75 74 GLU A N 1
ATOM 573 C CA . GLU A 1 74 ? 11.889 3.321 -2.780 1.00 88.75 74 GLU A CA 1
ATOM 574 C C . GLU A 1 74 ? 11.969 1.946 -3.455 1.00 88.75 74 GLU A C 1
ATOM 576 O O . GLU A 1 74 ? 11.284 1.007 -3.029 1.00 88.75 74 GLU A O 1
ATOM 581 N N . PRO A 1 75 ? 12.772 1.797 -4.522 1.00 81.81 75 PRO A N 1
ATOM 582 C CA . PRO A 1 75 ? 13.149 0.484 -5.017 1.00 81.81 75 PRO A CA 1
ATOM 583 C C . PRO A 1 75 ? 13.830 -0.311 -3.905 1.00 81.81 75 PRO A C 1
ATOM 585 O O . PRO A 1 75 ? 14.652 0.214 -3.156 1.00 81.81 75 PRO A O 1
ATOM 588 N N . ILE A 1 76 ? 13.513 -1.596 -3.817 1.00 79.56 76 ILE A N 1
ATOM 589 C CA . ILE A 1 76 ? 14.209 -2.490 -2.895 1.00 79.56 76 ILE A CA 1
ATOM 590 C C . ILE A 1 76 ? 15.634 -2.672 -3.416 1.00 79.56 76 ILE A C 1
ATOM 592 O O . ILE A 1 76 ? 15.841 -2.833 -4.621 1.00 79.56 76 ILE A O 1
ATOM 596 N N . GLU A 1 77 ? 16.615 -2.665 -2.517 1.00 71.19 77 GLU A N 1
ATOM 597 C CA . GLU A 1 77 ? 18.015 -2.872 -2.877 1.00 71.19 77 GLU A CA 1
ATOM 598 C C . GLU A 1 77 ? 18.186 -4.139 -3.742 1.00 71.19 77 GLU A C 1
ATOM 600 O O . GLU A 1 77 ? 17.660 -5.214 -3.434 1.00 71.19 77 GLU A O 1
ATOM 605 N N . GLY A 1 78 ? 18.881 -3.989 -4.875 1.00 67.06 78 GLY A N 1
ATOM 606 C CA . GLY A 1 78 ? 19.053 -5.044 -5.879 1.00 67.06 78 GLY A CA 1
ATOM 607 C C . GLY A 1 78 ? 17.947 -5.142 -6.939 1.00 67.06 78 GLY A C 1
ATOM 608 O O . GLY A 1 78 ? 18.047 -5.990 -7.821 1.00 67.06 78 GLY A O 1
ATOM 609 N N . ASP A 1 79 ? 16.921 -4.286 -6.898 1.00 69.88 79 ASP A N 1
ATOM 610 C CA . ASP A 1 79 ? 15.839 -4.220 -7.892 1.00 69.88 79 ASP A CA 1
ATOM 611 C C . ASP A 1 79 ? 15.995 -2.979 -8.794 1.00 69.88 79 ASP A C 1
ATOM 613 O O . ASP A 1 79 ? 15.177 -2.059 -8.792 1.00 69.88 79 ASP A O 1
ATOM 617 N N . LEU A 1 80 ? 17.098 -2.944 -9.552 1.00 64.25 80 LEU A N 1
ATOM 618 C CA . LEU A 1 80 ? 17.515 -1.788 -10.366 1.00 64.25 80 LEU A CA 1
ATOM 619 C C . LEU A 1 80 ? 16.538 -1.437 -11.503 1.00 64.25 80 LEU A C 1
ATOM 621 O O . LEU A 1 80 ? 16.576 -0.323 -12.019 1.00 64.25 80 LEU A O 1
ATOM 625 N N . ASP A 1 81 ? 15.647 -2.361 -11.867 1.00 70.19 81 ASP A N 1
ATOM 626 C CA . ASP A 1 81 ? 14.691 -2.195 -12.967 1.00 70.19 81 ASP A CA 1
ATOM 627 C C . ASP A 1 81 ? 13.380 -1.502 -12.544 1.00 70.19 81 ASP A C 1
ATOM 629 O O . ASP A 1 81 ? 12.483 -1.286 -13.367 1.00 70.19 81 ASP A O 1
ATOM 633 N N . VAL A 1 82 ? 13.220 -1.169 -11.258 1.00 74.56 82 VAL A N 1
ATOM 634 C CA . VAL A 1 82 ? 12.004 -0.521 -10.752 1.00 74.56 82 VAL A CA 1
ATOM 635 C C . VAL A 1 82 ? 12.134 0.997 -10.864 1.00 74.56 82 VAL A C 1
ATOM 637 O O . VAL A 1 82 ? 12.763 1.644 -10.034 1.00 74.56 82 VAL A O 1
ATOM 640 N N . ASP A 1 83 ? 11.480 1.575 -11.875 1.00 85.25 83 ASP A N 1
ATOM 641 C CA . ASP A 1 83 ? 11.327 3.029 -12.023 1.00 85.25 83 ASP A CA 1
ATOM 642 C C . ASP A 1 83 ? 10.529 3.622 -10.835 1.00 85.25 83 ASP A C 1
ATOM 644 O O . ASP A 1 83 ? 9.334 3.320 -10.694 1.00 85.25 83 ASP A O 1
ATOM 648 N N . PRO A 1 84 ? 11.127 4.504 -10.005 1.00 85.00 84 PRO A N 1
ATOM 649 C CA . PRO A 1 84 ? 10.438 5.140 -8.881 1.00 85.00 84 PRO A CA 1
ATOM 650 C C . PRO A 1 84 ? 9.182 5.912 -9.296 1.00 85.00 84 PRO A C 1
ATOM 652 O O . PRO A 1 84 ? 8.184 5.903 -8.575 1.00 85.00 84 PRO A O 1
ATOM 655 N N . ALA A 1 85 ? 9.177 6.541 -10.476 1.00 89.81 85 ALA A N 1
ATOM 656 C CA . ALA A 1 85 ? 8.013 7.273 -10.967 1.00 89.81 85 ALA A CA 1
ATOM 657 C C . ALA A 1 85 ? 6.858 6.323 -11.309 1.00 89.81 85 ALA A C 1
ATOM 659 O O . ALA A 1 85 ? 5.687 6.642 -11.083 1.00 89.81 85 ALA A O 1
ATOM 660 N N . ARG A 1 86 ? 7.169 5.132 -11.832 1.00 90.56 86 ARG A N 1
ATOM 661 C CA . ARG A 1 86 ? 6.180 4.070 -12.045 1.00 90.56 86 ARG A CA 1
ATOM 662 C C . ARG A 1 86 ? 5.641 3.541 -10.720 1.00 90.56 86 ARG A C 1
ATOM 664 O O . ARG A 1 86 ? 4.433 3.340 -10.622 1.00 90.56 86 ARG A O 1
ATOM 671 N N . LEU A 1 87 ? 6.501 3.359 -9.721 1.00 91.25 87 LEU A N 1
ATOM 672 C CA . LEU A 1 87 ? 6.099 2.885 -8.398 1.00 91.25 87 LEU A CA 1
ATOM 673 C C . LEU A 1 87 ? 5.181 3.897 -7.687 1.00 91.25 87 LEU A C 1
ATOM 675 O O . LEU A 1 87 ? 4.134 3.512 -7.173 1.00 91.25 87 LEU A O 1
ATOM 679 N N . LEU A 1 88 ? 5.505 5.193 -7.763 1.00 94.75 88 LEU A N 1
ATOM 680 C CA . LEU A 1 88 ? 4.647 6.289 -7.291 1.00 94.75 88 LEU A CA 1
ATOM 681 C C . LEU A 1 88 ? 3.257 6.251 -7.933 1.00 94.75 88 LEU A C 1
ATOM 683 O O . LEU A 1 88 ? 2.247 6.316 -7.236 1.00 94.75 88 LEU A O 1
ATOM 687 N N . ARG A 1 89 ? 3.193 6.129 -9.267 1.00 95.31 89 ARG A N 1
ATOM 688 C CA . ARG A 1 89 ? 1.914 6.049 -9.991 1.00 95.31 89 ARG A CA 1
ATOM 689 C C . ARG A 1 89 ? 1.111 4.815 -9.596 1.00 95.31 89 ARG A C 1
ATOM 691 O O . ARG A 1 89 ? -0.101 4.919 -9.442 1.00 95.31 89 ARG A O 1
ATOM 698 N N . TRP A 1 90 ? 1.781 3.677 -9.423 1.00 94.44 90 TRP A N 1
ATOM 699 C CA . TRP A 1 90 ? 1.138 2.434 -9.012 1.00 94.44 90 TRP A CA 1
ATOM 700 C C . TRP A 1 90 ? 0.526 2.557 -7.613 1.00 94.44 90 TRP A C 1
ATOM 702 O O . TRP A 1 90 ? -0.665 2.319 -7.445 1.00 94.44 90 TRP A O 1
ATOM 712 N N . TYR A 1 91 ? 1.267 3.049 -6.617 1.00 96.62 91 TYR A N 1
ATOM 713 C CA . TYR A 1 91 ? 0.675 3.320 -5.301 1.00 96.62 91 TYR A CA 1
ATOM 714 C C . TYR A 1 91 ? -0.448 4.366 -5.372 1.00 96.62 91 TYR A C 1
ATOM 716 O O . TYR A 1 91 ? -1.489 4.203 -4.732 1.00 96.62 91 TYR A O 1
ATOM 724 N N . GLY A 1 92 ? -0.290 5.393 -6.211 1.00 97.19 92 GLY A N 1
ATOM 725 C CA . GLY A 1 92 ? -1.325 6.389 -6.480 1.00 97.19 92 GLY A CA 1
ATOM 726 C C . GLY A 1 92 ? -2.646 5.783 -6.964 1.00 97.19 92 GLY A C 1
ATOM 727 O O . GLY A 1 92 ? -3.707 6.154 -6.459 1.00 97.19 92 GLY A O 1
ATOM 728 N N . SER A 1 93 ? -2.614 4.792 -7.866 1.00 95.81 93 SER A N 1
ATOM 729 C CA . SER A 1 93 ? -3.838 4.111 -8.321 1.00 95.81 93 SER A CA 1
ATOM 730 C C . SER A 1 93 ? -4.535 3.306 -7.219 1.00 95.81 93 SER A C 1
ATOM 732 O O . SER A 1 93 ? -5.742 3.093 -7.298 1.00 95.81 93 SER A O 1
ATOM 734 N N . HIS A 1 94 ? -3.820 2.936 -6.152 1.00 95.62 94 HIS A N 1
ATOM 735 C CA . HIS A 1 94 ? -4.390 2.292 -4.960 1.00 95.62 94 HIS A CA 1
ATOM 736 C C . HIS A 1 94 ? -4.877 3.288 -3.892 1.00 95.62 94 HIS A C 1
ATOM 738 O O . HIS A 1 94 ? -5.342 2.887 -2.823 1.00 95.62 94 HIS A O 1
ATOM 744 N N . GLY A 1 95 ? -4.842 4.591 -4.187 1.00 96.56 95 GLY A N 1
ATOM 745 C CA . GLY A 1 95 ? -5.358 5.645 -3.315 1.00 96.56 95 GLY A CA 1
ATOM 746 C C . GLY A 1 95 ? -4.346 6.192 -2.314 1.00 96.56 95 GLY A C 1
ATOM 747 O O . GLY A 1 95 ? -4.753 6.890 -1.388 1.00 96.56 95 GLY A O 1
ATOM 748 N N . PHE A 1 96 ? -3.061 5.884 -2.482 1.00 98.00 96 PHE A N 1
ATOM 749 C CA . PHE A 1 96 ? -2.004 6.550 -1.733 1.00 98.00 96 PHE A CA 1
ATOM 750 C C . PHE A 1 96 ? -1.750 7.955 -2.295 1.00 98.00 96 PHE A C 1
ATOM 752 O O . PHE A 1 96 ? -1.784 8.170 -3.507 1.00 98.00 96 PHE A O 1
ATOM 759 N N . ILE A 1 97 ? -1.435 8.903 -1.419 1.00 97.69 97 ILE A N 1
ATOM 760 C CA . ILE A 1 97 ? -1.032 10.270 -1.762 1.00 97.69 97 ILE A CA 1
ATOM 761 C C . ILE A 1 97 ? 0.316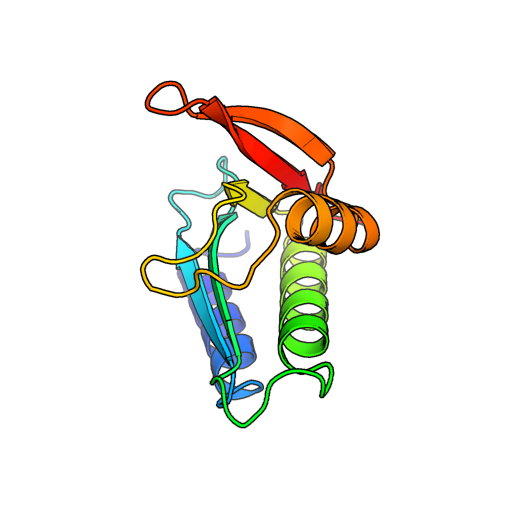 10.586 -1.123 1.00 97.69 97 ILE A C 1
ATOM 763 O O . ILE A 1 97 ? 0.635 10.056 -0.064 1.00 97.69 97 ILE A O 1
ATOM 767 N N . VAL A 1 98 ? 1.114 11.448 -1.753 1.00 97.75 98 VAL A N 1
ATOM 768 C CA . VAL A 1 98 ? 2.382 11.910 -1.169 1.00 97.75 98 VAL A CA 1
ATOM 769 C C . VAL A 1 98 ? 2.079 12.848 0.000 1.00 97.75 98 VAL A C 1
ATOM 771 O O . VAL A 1 98 ? 1.386 13.846 -0.183 1.00 97.75 98 VAL A O 1
ATOM 774 N N . THR A 1 99 ? 2.606 12.537 1.184 1.00 97.62 99 THR A N 1
ATOM 775 C CA . THR A 1 99 ? 2.438 13.348 2.405 1.00 97.62 99 THR A CA 1
ATOM 776 C C . THR A 1 99 ? 3.737 13.981 2.886 1.00 97.62 99 THR A C 1
ATOM 778 O O . THR A 1 99 ? 3.713 14.879 3.724 1.00 97.62 99 THR A O 1
ATOM 781 N N . GLY A 1 100 ? 4.877 13.560 2.338 1.00 96.50 100 GLY A N 1
ATOM 782 C CA . GLY A 1 100 ? 6.171 14.124 2.683 1.00 96.50 100 GLY A CA 1
ATOM 783 C C . GLY A 1 100 ? 7.323 13.427 1.979 1.00 96.50 100 GLY A C 1
ATOM 784 O O . GLY A 1 100 ? 7.142 12.709 0.994 1.00 96.50 100 GLY A O 1
ATOM 785 N N . VAL A 1 101 ? 8.519 13.640 2.514 1.00 96.19 101 VAL A N 1
ATOM 786 C CA . VAL A 1 101 ? 9.761 13.007 2.068 1.00 96.19 101 VAL A CA 1
ATOM 787 C C . VAL A 1 101 ? 10.553 12.541 3.281 1.00 96.19 101 VAL A C 1
ATOM 789 O O . VAL A 1 101 ? 10.504 13.163 4.343 1.00 96.19 101 VAL A O 1
ATOM 792 N N . ARG A 1 102 ? 11.288 11.442 3.137 1.00 93.56 102 ARG A N 1
ATOM 793 C CA . ARG A 1 102 ? 12.198 10.952 4.167 1.00 93.56 102 ARG A CA 1
ATOM 794 C C . ARG A 1 102 ? 13.430 11.851 4.216 1.00 93.56 102 ARG A C 1
ATOM 796 O O . ARG A 1 102 ? 14.125 11.996 3.218 1.00 93.56 102 ARG A O 1
ATOM 803 N N . GLU A 1 103 ? 13.732 12.418 5.380 1.00 92.25 103 GLU A N 1
ATOM 804 C CA . GLU A 1 103 ? 14.804 13.420 5.534 1.00 92.25 103 GLU A CA 1
ATOM 805 C C . GLU A 1 103 ? 16.185 12.933 5.072 1.00 92.25 103 GLU A C 1
ATOM 807 O O . GLU A 1 103 ? 16.978 13.712 4.554 1.00 92.25 103 GLU A O 1
ATOM 812 N N . ARG A 1 104 ? 16.470 11.638 5.246 1.00 90.12 104 ARG A N 1
ATOM 813 C CA . ARG A 1 104 ? 17.784 11.046 4.964 1.00 90.12 104 ARG A CA 1
ATOM 814 C C . ARG A 1 104 ? 18.187 11.125 3.488 1.00 90.12 104 ARG A C 1
ATOM 816 O O . ARG A 1 104 ? 19.369 11.283 3.199 1.00 90.12 104 ARG A O 1
ATOM 823 N N . ASP A 1 105 ? 17.241 10.936 2.576 1.00 89.12 105 ASP A N 1
ATOM 824 C CA . ASP A 1 105 ? 17.512 10.714 1.148 1.00 89.12 105 ASP A CA 1
ATOM 825 C C . ASP A 1 105 ? 16.456 11.305 0.206 1.00 89.12 105 ASP A C 1
ATOM 827 O O . ASP A 1 105 ? 16.564 11.172 -1.011 1.00 89.12 105 ASP A O 1
ATOM 831 N N . GLY A 1 106 ? 15.442 11.978 0.748 1.00 91.62 106 GLY A N 1
ATOM 832 C CA . GLY A 1 106 ? 14.375 12.597 -0.028 1.00 91.62 106 GLY A CA 1
ATOM 833 C C . GLY A 1 106 ? 13.371 11.605 -0.618 1.00 91.62 106 GLY A C 1
ATOM 834 O O . GLY A 1 106 ? 12.538 12.022 -1.422 1.00 91.62 106 GLY A O 1
ATOM 835 N N . ALA A 1 107 ? 13.413 10.319 -0.241 1.00 92.12 107 ALA A N 1
ATOM 836 C CA . ALA A 1 107 ? 12.470 9.328 -0.755 1.00 92.12 107 ALA A CA 1
ATOM 837 C C . ALA A 1 107 ? 11.018 9.727 -0.406 1.00 92.12 107 ALA A C 1
ATOM 839 O O . ALA A 1 107 ? 10.749 10.064 0.753 1.00 92.12 107 ALA A O 1
ATOM 840 N N . PRO A 1 108 ? 10.066 9.707 -1.358 1.00 96.12 108 PRO A N 1
ATOM 841 C CA . PRO A 1 108 ? 8.691 10.111 -1.087 1.00 96.12 108 PRO A CA 1
ATOM 842 C C . PRO A 1 108 ? 8.030 9.229 -0.029 1.00 96.12 108 PRO A C 1
ATOM 844 O O . PRO A 1 108 ? 8.091 8.002 -0.099 1.00 96.12 108 PRO A O 1
ATOM 847 N N . ILE A 1 109 ? 7.341 9.855 0.918 1.00 96.94 109 ILE A N 1
ATOM 848 C CA . ILE A 1 109 ? 6.452 9.176 1.860 1.00 96.94 109 ILE A CA 1
ATOM 849 C C . ILE A 1 109 ? 5.039 9.295 1.308 1.00 96.94 109 ILE A C 1
ATOM 851 O O . ILE A 1 109 ? 4.588 10.395 0.976 1.00 96.94 109 ILE A O 1
ATOM 855 N N . MET A 1 110 ? 4.349 8.162 1.200 1.00 98.19 110 MET A N 1
ATOM 856 C CA . MET A 1 110 ? 2.954 8.129 0.791 1.00 98.19 110 MET A CA 1
ATOM 857 C C . MET A 1 110 ? 2.065 7.524 1.865 1.00 98.19 110 MET A C 1
ATOM 859 O O . MET A 1 110 ? 2.449 6.583 2.559 1.00 98.19 110 MET A O 1
ATOM 863 N N . GLU A 1 111 ? 0.841 8.029 1.951 1.00 97.94 111 GLU A N 1
ATOM 864 C CA . GLU A 1 111 ? -0.174 7.545 2.877 1.00 97.94 111 GLU A CA 1
ATOM 865 C C . GLU A 1 111 ? -1.512 7.340 2.188 1.00 97.94 111 GLU A C 1
ATOM 867 O O . GLU A 1 111 ? -1.855 8.025 1.226 1.00 97.94 111 GLU A O 1
ATOM 872 N N . ARG A 1 112 ? -2.286 6.396 2.711 1.00 97.44 112 ARG A N 1
ATOM 873 C CA . ARG A 1 112 ? -3.661 6.131 2.310 1.00 97.44 112 ARG A CA 1
ATOM 874 C C . ARG A 1 112 ? -4.530 6.093 3.558 1.00 97.44 112 ARG A C 1
ATOM 876 O O . ARG A 1 112 ? -4.355 5.223 4.412 1.00 97.44 112 ARG A O 1
ATOM 883 N N . SER A 1 113 ? -5.497 7.001 3.634 1.00 96.44 113 SER A N 1
ATOM 884 C CA . SER A 1 113 ? -6.543 6.957 4.657 1.00 96.44 113 SER A CA 1
ATOM 885 C C . SER A 1 113 ? -7.466 5.751 4.444 1.00 96.44 113 SER A C 1
ATOM 887 O O . SER A 1 113 ? -7.703 5.364 3.292 1.00 96.44 113 SER A O 1
ATOM 889 N N . PRO A 1 114 ? -8.004 5.161 5.524 1.00 93.88 114 PRO A N 1
ATOM 890 C CA . PRO A 1 114 ? -8.987 4.097 5.403 1.00 93.88 114 PRO A CA 1
ATOM 891 C C . PRO A 1 114 ? -10.251 4.629 4.714 1.00 93.88 114 PRO A C 1
ATOM 893 O O . PRO A 1 114 ? -10.669 5.767 4.946 1.00 93.88 114 PRO A O 1
ATOM 896 N N . ARG A 1 115 ? -10.858 3.811 3.858 1.00 91.75 115 ARG A N 1
ATOM 897 C CA . ARG A 1 115 ? -12.160 4.077 3.239 1.00 91.75 115 ARG A CA 1
ATOM 898 C C . ARG A 1 115 ? -13.250 3.402 4.075 1.00 91.75 115 ARG A C 1
ATOM 900 O O . ARG A 1 115 ? -13.086 2.248 4.464 1.00 91.75 115 ARG A O 1
ATOM 907 N N . GLY A 1 116 ? -14.302 4.160 4.388 1.00 70.69 116 GLY A N 1
ATOM 908 C CA . GLY A 1 116 ? -15.486 3.680 5.111 1.00 70.69 116 GLY A CA 1
ATOM 909 C C . GLY A 1 116 ? -16.424 2.855 4.244 1.00 70.69 116 GLY A C 1
ATOM 910 O O . GLY A 1 116 ? -16.370 3.017 3.003 1.00 70.69 116 GLY A O 1
#

pLDDT: mean 90.47, std 8.18, range [54.69, 98.19]

Radius of gyration: 13.95 Å; chains: 1; bounding box: 34×31×35 Å

Sequence (116 aa):
MPTYDRFRRDVARVQAAHPDVALHLVWTGPDEPVTLNLIRTTPVLRGQGLAEAALNDLTALADRWGVPLRLVVEPIEGDLDVDPARLLRWYGSHGFIVTGVRERDGAPIMERSPRG

Secondary structure (DSSP, 8-state):
---HHHHHHHHHHHHHH-TTEEEEEE---TTSPEEEEEEEE-GGGTTSSHHHHHHHHHHHHHHHHT--EEEE--PPTT-TT--HHHHHHHHHHTT-EEEEE-TTT-PEEEEEPPP-

Foldseek 3Di:
DDDPVNLVVLLVVLCVVQVQWDWDWDDDDPVDAIEGEDTDGDPVCPPVCSSVVSVVSVLVSCLVSQGKYKYFQDDDPPRVVDDSVVSVVVVVVVAWDFPAADPVPRTTMIMHGHDD